Protein AF-A0A536GEY3-F1 (afdb_monomer_lite)

Radius of gyration: 15.83 Å; chains: 1; bounding box: 47×34×27 Å

pLDDT: mean 83.62, std 17.57, range [41.47, 97.88]

Structure (mmCIF, N/CA/C/O backbone):
data_AF-A0A536GEY3-F1
#
_entry.id   AF-A0A536GEY3-F1
#
loop_
_atom_site.group_PDB
_atom_site.id
_atom_site.type_symbol
_atom_site.label_atom_id
_atom_site.label_alt_id
_atom_site.label_comp_id
_atom_site.label_asym_id
_atom_site.label_entity_id
_atom_site.label_seq_id
_atom_site.pdbx_PDB_ins_code
_atom_site.Cartn_x
_atom_site.Cartn_y
_atom_site.Cartn_z
_atom_site.occupancy
_atom_site.B_iso_or_equiv
_atom_site.auth_seq_id
_atom_site.auth_comp_id
_atom_site.auth_asym_id
_atom_site.auth_atom_id
_atom_site.pdbx_PDB_model_num
ATOM 1 N N . MET A 1 1 ? 33.940 -14.329 -1.449 1.00 41.47 1 MET A N 1
ATOM 2 C CA . MET A 1 1 ? 33.414 -13.101 -2.082 1.00 41.47 1 MET A CA 1
ATOM 3 C C . MET A 1 1 ? 32.114 -13.480 -2.756 1.00 41.47 1 MET A C 1
ATOM 5 O O . MET A 1 1 ? 32.160 -14.167 -3.762 1.00 41.47 1 MET A O 1
ATOM 9 N N . ILE A 1 2 ? 30.981 -13.136 -2.150 1.00 45.28 2 ILE A N 1
ATOM 10 C CA . ILE A 1 2 ? 29.663 -13.416 -2.732 1.00 45.28 2 ILE A CA 1
ATOM 11 C C . ILE A 1 2 ? 29.408 -12.342 -3.785 1.00 45.28 2 ILE A C 1
ATOM 13 O O . ILE A 1 2 ? 29.568 -11.145 -3.518 1.00 45.28 2 ILE A O 1
ATOM 17 N N . THR A 1 3 ? 29.090 -12.762 -5.003 1.00 50.97 3 THR A N 1
ATOM 18 C CA . THR A 1 3 ? 28.853 -11.835 -6.108 1.00 50.97 3 THR A CA 1
ATOM 19 C C . THR A 1 3 ? 27.518 -11.117 -5.895 1.00 50.97 3 THR A C 1
ATOM 21 O O . THR A 1 3 ? 26.579 -11.665 -5.324 1.00 50.97 3 THR A O 1
ATOM 24 N N . ARG A 1 4 ? 27.393 -9.862 -6.350 1.00 54.62 4 ARG A N 1
ATOM 25 C CA . ARG A 1 4 ? 26.182 -9.025 -6.174 1.00 54.62 4 ARG A CA 1
ATOM 26 C C . ARG A 1 4 ? 24.890 -9.681 -6.707 1.00 54.62 4 ARG A C 1
ATOM 28 O O . ARG A 1 4 ? 23.808 -9.245 -6.337 1.00 54.62 4 ARG A O 1
ATOM 35 N N . LYS A 1 5 ? 25.018 -10.720 -7.538 1.00 49.62 5 LYS A N 1
ATOM 36 C CA . LYS A 1 5 ? 23.933 -11.499 -8.144 1.00 49.62 5 LYS A CA 1
ATOM 37 C C . LYS A 1 5 ? 23.335 -12.561 -7.205 1.00 49.62 5 LYS A C 1
ATOM 39 O O . LYS A 1 5 ? 22.161 -12.859 -7.336 1.00 49.62 5 LYS A O 1
ATOM 44 N N . GLU A 1 6 ? 24.090 -13.063 -6.227 1.00 44.88 6 GLU A N 1
ATOM 45 C CA . GLU A 1 6 ? 23.631 -14.083 -5.257 1.00 44.88 6 GLU A CA 1
ATOM 46 C C . GLU A 1 6 ? 22.876 -13.478 -4.059 1.00 44.88 6 GLU A C 1
ATOM 48 O O . GLU A 1 6 ? 22.300 -14.192 -3.247 1.00 44.88 6 GLU A O 1
ATOM 53 N N . ARG A 1 7 ? 22.849 -12.144 -3.945 1.00 51.44 7 ARG A N 1
ATOM 54 C CA . ARG A 1 7 ? 22.131 -11.422 -2.879 1.00 51.44 7 ARG A CA 1
ATOM 55 C C . ARG A 1 7 ? 20.640 -11.209 -3.180 1.00 51.44 7 ARG A C 1
ATOM 57 O O . ARG A 1 7 ? 19.969 -10.530 -2.416 1.00 51.44 7 ARG A O 1
ATOM 64 N N . ILE A 1 8 ? 20.153 -11.717 -4.312 1.00 50.50 8 ILE A N 1
ATOM 65 C CA . ILE A 1 8 ? 18.759 -11.558 -4.753 1.00 50.50 8 ILE A CA 1
ATOM 66 C C . ILE A 1 8 ? 17.843 -12.604 -4.082 1.00 50.50 8 ILE A C 1
ATOM 68 O O . ILE A 1 8 ? 16.651 -12.359 -3.950 1.00 50.50 8 ILE A O 1
ATOM 72 N N . ASP A 1 9 ? 18.397 -13.701 -3.552 1.00 50.34 9 ASP A N 1
ATOM 73 C CA . ASP A 1 9 ? 17.608 -14.857 -3.089 1.00 50.34 9 ASP A CA 1
ATOM 74 C C . ASP A 1 9 ? 17.435 -14.972 -1.563 1.00 50.34 9 ASP A C 1
ATOM 76 O O . ASP A 1 9 ? 16.962 -15.991 -1.063 1.00 50.34 9 ASP A O 1
ATOM 80 N N . LEU A 1 10 ? 17.796 -13.948 -0.788 1.00 54.31 10 LEU A N 1
ATOM 81 C CA . LEU A 1 10 ? 17.641 -13.973 0.670 1.00 54.31 10 LEU A CA 1
ATOM 82 C C . LEU A 1 10 ? 16.966 -12.688 1.141 1.00 54.31 10 LEU A C 1
ATOM 84 O O . LEU A 1 10 ? 17.614 -11.816 1.713 1.00 54.31 10 LEU A O 1
ATOM 88 N N . ILE A 1 11 ? 15.658 -12.584 0.890 1.00 57.47 11 ILE A N 1
ATOM 89 C CA . ILE A 1 11 ? 14.812 -11.629 1.612 1.00 57.47 11 ILE A CA 1
ATOM 90 C C . ILE A 1 11 ? 14.877 -12.031 3.086 1.00 57.47 11 ILE A C 1
ATOM 92 O O . ILE A 1 11 ? 14.436 -13.114 3.476 1.00 57.47 11 ILE A O 1
ATOM 96 N N . THR A 1 12 ? 15.478 -11.177 3.898 1.00 54.75 12 THR A N 1
ATOM 97 C CA . THR A 1 12 ? 15.535 -11.353 5.349 1.00 54.75 12 THR A CA 1
ATOM 98 C C . THR A 1 12 ? 14.169 -11.071 5.974 1.00 54.75 12 THR A C 1
ATOM 100 O O . THR A 1 12 ? 13.369 -10.313 5.428 1.00 54.75 12 THR A O 1
ATOM 103 N N . ALA A 1 13 ? 13.864 -11.677 7.125 1.00 52.97 13 ALA A N 1
ATOM 104 C CA . ALA A 1 13 ? 12.574 -11.484 7.794 1.00 52.97 13 ALA A CA 1
ATOM 105 C C . ALA A 1 13 ? 12.307 -10.004 8.151 1.00 52.97 13 ALA A C 1
ATOM 107 O O . ALA A 1 13 ? 11.169 -9.547 8.040 1.00 52.97 13 ALA A O 1
ATOM 108 N N . GLU A 1 14 ? 13.347 -9.230 8.488 1.00 51.38 14 GLU A N 1
ATOM 109 C CA . GLU A 1 14 ? 13.266 -7.774 8.666 1.00 51.38 14 GLU A CA 1
ATOM 110 C C . GLU A 1 14 ? 12.929 -6.987 7.381 1.00 51.38 14 GLU A C 1
ATOM 112 O O . GLU A 1 14 ? 12.382 -5.891 7.470 1.00 51.38 14 GLU A O 1
ATOM 117 N N . GLU A 1 15 ? 13.193 -7.512 6.180 1.00 62.09 15 GLU A N 1
ATOM 118 C CA . GLU A 1 15 ? 12.763 -6.883 4.916 1.00 62.09 15 GLU A CA 1
ATOM 119 C C . GLU A 1 15 ? 11.300 -7.183 4.576 1.00 62.09 15 GLU A C 1
ATOM 121 O O . GLU A 1 15 ? 10.685 -6.461 3.781 1.00 62.09 15 GLU A O 1
ATOM 126 N N . VAL A 1 16 ? 10.732 -8.226 5.189 1.00 80.56 16 VAL A N 1
ATOM 127 C CA . VAL A 1 16 ? 9.339 -8.614 4.977 1.00 80.56 16 VAL A CA 1
ATOM 128 C C . VAL A 1 16 ? 8.412 -7.605 5.629 1.00 80.56 16 VAL A C 1
ATOM 130 O O . VAL A 1 16 ? 7.449 -7.231 4.980 1.00 80.56 16 VAL A O 1
ATOM 133 N N . ARG A 1 17 ? 8.680 -7.126 6.852 1.00 91.69 17 ARG A N 1
ATOM 134 C CA . ARG A 1 17 ? 7.799 -6.179 7.556 1.00 91.69 17 ARG A CA 1
ATOM 135 C C . ARG A 1 17 ? 8.464 -4.827 7.771 1.00 91.69 17 ARG A C 1
ATOM 137 O O . ARG A 1 17 ? 9.459 -4.724 8.476 1.00 91.69 17 ARG A O 1
ATOM 144 N N . VAL A 1 18 ? 7.854 -3.774 7.236 1.00 92.81 18 VAL A N 1
ATOM 145 C CA . VAL A 1 18 ? 8.343 -2.400 7.378 1.00 92.81 18 VAL A CA 1
ATOM 146 C C . VAL A 1 18 ? 7.315 -1.568 8.133 1.00 92.81 18 VAL A C 1
ATOM 148 O O . VAL A 1 18 ? 6.216 -1.328 7.631 1.00 92.81 18 VAL A O 1
ATOM 151 N N . GLU A 1 19 ? 7.693 -1.110 9.327 1.00 94.81 19 GLU A N 1
ATOM 152 C CA . GLU A 1 19 ? 6.882 -0.206 10.149 1.00 94.81 19 GLU A CA 1
ATOM 153 C C . GLU A 1 19 ? 6.790 1.190 9.523 1.00 94.81 19 GLU A C 1
ATOM 155 O O . GLU A 1 19 ? 7.730 1.692 8.891 1.00 94.81 19 GLU A O 1
ATOM 160 N N . LYS A 1 20 ? 5.627 1.819 9.687 1.00 94.62 20 LYS A N 1
ATOM 161 C CA . LYS A 1 20 ? 5.263 3.121 9.129 1.00 94.62 20 LYS A CA 1
ATOM 162 C C . LYS A 1 20 ? 4.450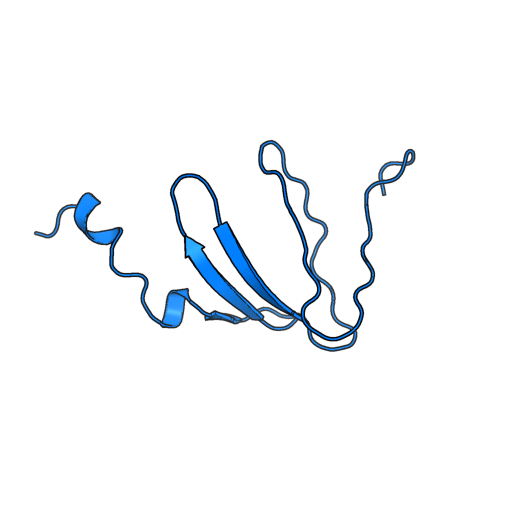 3.914 10.158 1.00 94.62 20 LYS A C 1
ATOM 164 O O . LYS A 1 20 ? 3.807 3.314 11.011 1.00 94.62 20 LYS A O 1
ATOM 169 N N . PRO A 1 21 ? 4.408 5.255 10.068 1.00 96.38 21 PRO A N 1
ATOM 170 C CA . PRO A 1 21 ? 3.579 6.056 10.974 1.00 96.38 21 PRO A CA 1
ATOM 171 C C . PRO A 1 21 ? 2.095 5.649 10.965 1.00 96.38 21 PRO A C 1
ATOM 173 O O . PRO A 1 21 ? 1.444 5.680 11.999 1.00 96.38 21 PRO A O 1
ATOM 176 N N . TRP A 1 22 ? 1.595 5.186 9.815 1.00 97.00 22 TRP A N 1
ATOM 177 C CA . TRP A 1 22 ? 0.208 4.761 9.619 1.00 97.00 22 TRP A CA 1
ATOM 178 C C . TRP A 1 22 ? -0.062 3.274 9.927 1.00 97.00 22 TRP A C 1
ATOM 180 O O . TRP A 1 22 ? -1.193 2.818 9.762 1.00 97.00 22 TRP A O 1
ATOM 190 N N . GLY A 1 23 ? 0.943 2.492 10.345 1.00 97.25 23 GLY A N 1
ATOM 191 C CA . GLY A 1 23 ? 0.836 1.041 10.538 1.00 97.25 23 GLY A CA 1
ATOM 192 C C . GLY A 1 23 ? 2.056 0.297 9.994 1.00 97.25 23 GLY A C 1
ATOM 193 O O . GLY A 1 23 ? 3.184 0.622 10.347 1.00 97.25 23 GLY A O 1
ATOM 194 N N . TYR A 1 24 ? 1.866 -0.703 9.133 1.00 96.44 24 TYR A N 1
ATOM 195 C CA . TYR A 1 24 ? 2.991 -1.436 8.536 1.00 96.44 24 TYR A CA 1
ATOM 196 C C . TYR A 1 24 ? 2.669 -2.016 7.156 1.00 96.44 24 TYR A C 1
ATOM 198 O O . TYR A 1 24 ? 1.513 -2.262 6.809 1.00 96.44 24 TYR A O 1
ATOM 206 N N . GLU A 1 25 ? 3.713 -2.286 6.372 1.00 95.56 25 GLU A N 1
ATOM 207 C CA . GLU A 1 25 ? 3.625 -3.075 5.139 1.00 95.56 25 GLU A CA 1
ATOM 208 C C . GLU A 1 25 ? 4.350 -4.413 5.291 1.00 95.56 25 GLU A C 1
ATOM 210 O O . GLU A 1 25 ? 5.440 -4.475 5.859 1.00 95.56 25 GLU A O 1
ATOM 215 N N . LEU A 1 26 ? 3.760 -5.473 4.736 1.00 94.19 26 LEU A N 1
ATOM 216 C CA . LEU A 1 26 ? 4.430 -6.741 4.478 1.00 94.19 26 LEU A CA 1
ATOM 217 C C . LEU A 1 26 ? 4.774 -6.843 2.991 1.00 94.19 26 LEU A C 1
ATOM 219 O O . LEU A 1 26 ? 3.867 -6.841 2.163 1.00 94.19 26 LEU A O 1
ATOM 223 N N . ARG A 1 27 ? 6.051 -6.952 2.627 1.00 91.69 27 ARG A N 1
ATOM 224 C CA . ARG A 1 27 ? 6.511 -7.173 1.248 1.00 91.69 27 ARG A CA 1
ATOM 225 C C . ARG A 1 27 ? 6.523 -8.667 0.960 1.00 91.69 27 ARG A C 1
ATOM 227 O O . ARG A 1 27 ? 7.498 -9.359 1.226 1.00 91.69 27 ARG A O 1
ATOM 234 N N . TRP A 1 28 ? 5.398 -9.157 0.456 1.00 85.12 28 TRP A N 1
ATOM 235 C CA . TRP A 1 28 ? 5.139 -10.584 0.279 1.00 85.12 28 TRP A CA 1
ATOM 236 C C . TRP A 1 28 ? 5.731 -11.155 -1.017 1.00 85.12 28 TRP A C 1
ATOM 238 O O . TRP A 1 28 ? 6.161 -12.305 -1.034 1.00 85.12 28 TRP A O 1
ATOM 248 N N . ALA A 1 29 ? 5.797 -10.364 -2.089 1.00 89.12 29 ALA A N 1
ATOM 249 C CA . ALA A 1 29 ? 6.390 -10.794 -3.354 1.00 89.12 29 ALA A CA 1
ATOM 250 C C . ALA A 1 29 ? 7.262 -9.681 -3.929 1.00 89.12 29 ALA A C 1
ATOM 252 O O . ALA A 1 29 ? 6.762 -8.592 -4.193 1.00 89.12 29 ALA A O 1
ATOM 253 N N . ILE A 1 30 ? 8.553 -9.947 -4.128 1.00 88.94 30 ILE A N 1
ATOM 254 C CA . ILE A 1 30 ? 9.509 -8.989 -4.692 1.00 88.94 30 ILE A CA 1
ATOM 255 C C . ILE A 1 30 ? 10.123 -9.628 -5.931 1.00 88.94 30 ILE A C 1
ATOM 257 O O . ILE A 1 30 ? 10.857 -10.606 -5.832 1.00 88.94 30 ILE A O 1
ATOM 261 N N . THR A 1 31 ? 9.796 -9.088 -7.101 1.00 88.25 31 THR A N 1
ATOM 262 C CA . THR A 1 31 ? 10.310 -9.573 -8.386 1.00 88.25 31 THR A CA 1
ATOM 263 C C . THR A 1 31 ? 10.790 -8.403 -9.238 1.00 88.25 31 THR A C 1
ATOM 265 O O . THR A 1 31 ? 10.610 -7.237 -8.887 1.00 88.25 31 THR A O 1
ATOM 268 N N . ASP A 1 32 ? 11.383 -8.713 -10.384 1.00 88.31 32 ASP A N 1
ATOM 269 C CA . ASP A 1 32 ? 11.740 -7.737 -11.412 1.00 88.31 32 ASP A CA 1
ATOM 270 C C . ASP A 1 32 ? 10.517 -7.086 -12.084 1.00 88.31 32 ASP A C 1
ATOM 272 O O . ASP A 1 32 ? 10.639 -6.000 -12.650 1.00 88.31 32 ASP A O 1
ATOM 276 N N . LYS A 1 33 ? 9.345 -7.731 -12.024 1.00 90.00 33 LYS A N 1
ATOM 277 C CA . LYS A 1 33 ? 8.133 -7.307 -12.745 1.00 90.00 33 LYS A CA 1
ATOM 278 C C . LYS A 1 33 ? 7.053 -6.697 -11.864 1.00 90.00 33 LYS A C 1
ATOM 280 O O . LYS A 1 33 ? 6.308 -5.844 -12.334 1.00 90.00 33 LYS A O 1
ATOM 285 N N . TYR A 1 34 ? 6.928 -7.139 -10.618 1.00 91.62 34 TYR A N 1
ATOM 286 C CA . TYR A 1 34 ? 5.887 -6.670 -9.705 1.00 91.62 34 TYR A CA 1
ATOM 287 C C . TYR A 1 34 ? 6.313 -6.756 -8.238 1.00 91.62 34 TYR A C 1
ATOM 289 O O . TYR A 1 34 ? 7.212 -7.517 -7.864 1.00 91.62 34 TYR A O 1
ATOM 297 N N . LEU A 1 35 ? 5.608 -5.983 -7.409 1.00 92.00 35 LEU A N 1
ATOM 298 C CA . LEU A 1 35 ? 5.742 -5.953 -5.958 1.00 92.00 35 LEU A CA 1
ATOM 299 C C . LEU A 1 35 ? 4.377 -6.222 -5.319 1.00 92.00 35 LEU A C 1
ATOM 301 O O . LEU A 1 35 ? 3.447 -5.440 -5.496 1.00 92.00 35 LEU A O 1
ATOM 305 N N . GLY A 1 36 ? 4.270 -7.313 -4.566 1.00 93.38 36 GLY A N 1
ATOM 306 C CA . GLY A 1 36 ? 3.099 -7.639 -3.759 1.00 93.38 36 GLY A CA 1
ATOM 307 C C . GLY A 1 36 ? 3.277 -7.152 -2.326 1.00 93.38 36 GLY A C 1
ATOM 308 O O . GLY A 1 36 ? 4.273 -7.492 -1.679 1.00 93.38 36 GLY A O 1
ATOM 309 N N . LYS A 1 37 ? 2.309 -6.381 -1.820 1.00 94.56 37 LYS A N 1
ATOM 310 C CA . LYS A 1 37 ? 2.288 -5.917 -0.430 1.00 94.56 37 LYS A CA 1
ATOM 311 C C . LYS A 1 37 ? 0.979 -6.264 0.267 1.00 94.56 37 LYS A C 1
ATOM 313 O O . LYS A 1 37 ? -0.082 -6.151 -0.336 1.00 94.56 37 LYS A O 1
ATOM 318 N N . VAL A 1 38 ? 1.063 -6.607 1.550 1.00 95.50 38 VAL A N 1
ATOM 319 C CA . VAL A 1 38 ? -0.085 -6.604 2.465 1.00 95.50 38 VAL A CA 1
ATOM 320 C C . VAL A 1 38 ? 0.065 -5.400 3.381 1.00 95.50 38 VAL A C 1
ATOM 322 O O . VAL A 1 38 ? 1.062 -5.287 4.090 1.00 95.50 38 VAL A O 1
ATOM 325 N N . LEU A 1 39 ? -0.895 -4.484 3.342 1.00 96.69 39 LEU A N 1
ATOM 326 C CA . LEU A 1 39 ? -0.866 -3.266 4.147 1.00 96.69 39 LEU A CA 1
ATOM 327 C C . LEU A 1 39 ? -1.768 -3.432 5.366 1.00 96.69 39 LEU A C 1
ATOM 329 O O . LEU A 1 39 ? -2.907 -3.881 5.244 1.00 96.69 39 LEU A O 1
ATOM 333 N N . HIS A 1 40 ? -1.267 -3.039 6.532 1.00 97.25 40 HIS A N 1
ATOM 334 C CA . HIS A 1 40 ? -2.078 -2.837 7.721 1.00 97.25 40 HIS A CA 1
ATOM 335 C C . HIS A 1 40 ? -2.077 -1.354 8.058 1.00 97.25 40 HIS A C 1
ATOM 337 O O . HIS A 1 40 ? -1.028 -0.785 8.362 1.00 97.25 40 HIS A O 1
ATOM 343 N N . ILE A 1 41 ? -3.256 -0.746 7.992 1.00 97.69 41 ILE A N 1
ATOM 344 C CA . ILE A 1 41 ? -3.454 0.675 8.251 1.00 97.69 41 ILE A CA 1
ATOM 345 C C . ILE A 1 41 ? -4.222 0.792 9.562 1.00 97.69 41 ILE A C 1
ATOM 347 O O . ILE A 1 41 ? -5.302 0.213 9.714 1.00 97.69 41 ILE A O 1
ATOM 351 N N . ASN A 1 42 ? -3.649 1.513 10.520 1.00 97.88 42 ASN A N 1
ATOM 352 C CA . ASN A 1 42 ? -4.300 1.772 11.795 1.00 97.88 42 ASN A CA 1
ATOM 353 C C . ASN A 1 42 ? -5.543 2.650 11.583 1.00 97.88 42 ASN A C 1
ATOM 355 O O . ASN A 1 42 ? -5.606 3.479 10.676 1.00 97.88 42 ASN A O 1
ATOM 359 N N . ARG A 1 43 ? -6.559 2.487 12.436 1.00 97.06 43 ARG A N 1
ATOM 360 C CA . ARG A 1 43 ? -7.790 3.286 12.345 1.00 97.06 43 ARG A CA 1
ATOM 361 C C . ARG A 1 43 ? -7.469 4.781 12.446 1.00 97.06 43 ARG A C 1
ATOM 363 O O . ARG A 1 43 ? -6.892 5.205 13.439 1.00 97.06 43 ARG A O 1
ATOM 370 N N . GLY A 1 44 ? -7.955 5.557 11.478 1.00 97.00 44 GLY A N 1
ATOM 371 C CA . GLY A 1 44 ? -7.787 7.014 11.440 1.00 97.00 44 GLY A CA 1
ATOM 372 C C . GLY A 1 44 ? -6.487 7.479 10.783 1.00 97.00 44 GLY A C 1
ATOM 373 O O . GLY A 1 44 ? -6.309 8.679 10.620 1.00 97.00 44 GLY A O 1
ATOM 374 N N . GLU A 1 45 ? -5.619 6.551 10.381 1.00 97.88 45 GLU A N 1
ATOM 375 C CA . GLU A 1 45 ? -4.386 6.855 9.661 1.00 97.88 45 GLU A CA 1
ATOM 376 C C . GLU A 1 45 ? -4.574 6.756 8.144 1.00 97.88 45 GLU A C 1
ATOM 378 O O . GLU A 1 45 ? -5.480 6.080 7.650 1.00 97.88 45 GLU A O 1
ATOM 383 N N . ALA A 1 46 ? -3.676 7.408 7.406 1.00 95.88 46 ALA A N 1
ATOM 384 C CA . ALA A 1 46 ? -3.666 7.412 5.950 1.00 95.88 46 ALA A CA 1
ATOM 385 C C . ALA A 1 46 ? -2.242 7.288 5.394 1.00 95.88 46 ALA A C 1
ATOM 387 O O . ALA A 1 46 ? -1.255 7.683 6.021 1.00 95.88 46 ALA A O 1
ATOM 388 N N . LEU A 1 47 ? -2.142 6.751 4.179 1.00 94.75 47 LEU A N 1
ATOM 389 C CA . LEU A 1 47 ? -0.918 6.826 3.390 1.00 94.75 47 LEU A CA 1
ATOM 390 C C . LEU A 1 47 ? -0.824 8.200 2.718 1.00 94.75 47 LEU A C 1
ATOM 392 O O . LEU A 1 47 ? -1.825 8.876 2.499 1.00 94.75 47 LEU A O 1
ATOM 396 N N . SER A 1 48 ? 0.388 8.601 2.340 1.00 92.25 48 SER A N 1
ATOM 397 C CA . SER A 1 48 ? 0.566 9.726 1.417 1.00 92.25 48 SER A CA 1
ATOM 398 C C . SER A 1 48 ? -0.013 9.384 0.043 1.00 92.25 48 SER A C 1
ATOM 400 O O . SER A 1 48 ? 0.064 8.224 -0.371 1.00 92.25 48 SER A O 1
ATOM 402 N N . LEU A 1 49 ? -0.484 10.391 -0.696 1.00 91.62 49 LEU A N 1
ATOM 403 C CA . LEU A 1 49 ? -0.887 10.229 -2.095 1.00 91.62 49 LEU A CA 1
ATOM 404 C C . LEU A 1 49 ? 0.244 9.606 -2.922 1.00 91.62 49 LEU A C 1
ATOM 406 O O . LEU A 1 49 ? 1.426 9.903 -2.718 1.00 91.62 49 LEU A O 1
ATOM 410 N N . GLN A 1 50 ? -0.125 8.704 -3.827 1.00 91.25 50 GLN A N 1
ATOM 411 C CA . GLN A 1 50 ? 0.812 7.949 -4.651 1.00 91.25 50 GLN A CA 1
ATOM 412 C C . GLN A 1 50 ? 0.561 8.265 -6.123 1.00 91.25 50 GLN A C 1
ATOM 414 O O . GLN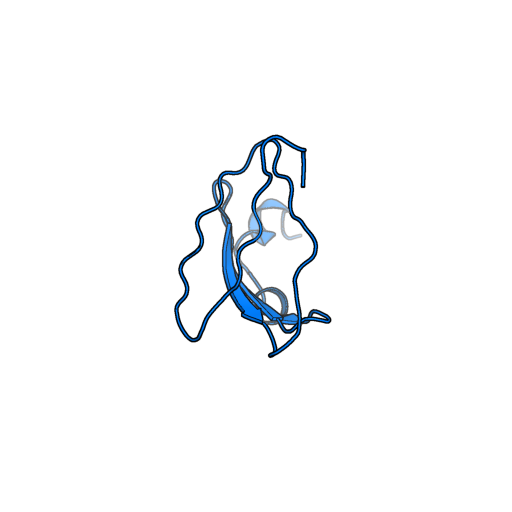 A 1 50 ? -0.528 8.022 -6.629 1.00 91.25 50 GLN A O 1
ATOM 419 N N . TYR A 1 51 ? 1.592 8.745 -6.816 1.00 91.06 51 TYR A N 1
ATOM 420 C CA . TYR A 1 51 ? 1.576 8.929 -8.265 1.00 91.06 51 TYR A CA 1
ATOM 421 C C . TYR A 1 51 ? 2.587 7.984 -8.920 1.00 91.06 51 TYR A C 1
ATOM 423 O O . TYR A 1 51 ? 3.765 7.959 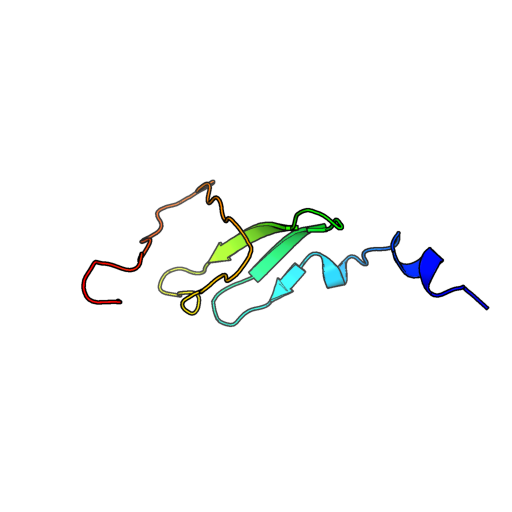-8.544 1.00 91.06 51 TYR A O 1
ATOM 431 N N . HIS A 1 52 ? 2.141 7.214 -9.914 1.00 91.00 52 HIS A N 1
ATOM 432 C CA . HIS A 1 52 ? 2.960 6.199 -10.576 1.00 91.00 52 HIS A CA 1
ATOM 433 C C . HIS A 1 52 ? 3.142 6.512 -12.061 1.00 91.00 52 HIS A C 1
ATOM 435 O O . HIS A 1 52 ? 2.219 6.385 -12.850 1.00 91.00 52 HIS A O 1
ATOM 441 N N . ASN A 1 53 ? 4.373 6.817 -12.482 1.00 92.50 53 ASN A N 1
ATOM 442 C CA . ASN A 1 53 ? 4.678 7.054 -13.904 1.00 92.50 53 ASN A CA 1
ATOM 443 C C . ASN A 1 53 ? 4.634 5.786 -14.782 1.00 92.50 53 ASN A C 1
ATOM 445 O O . ASN A 1 53 ? 4.582 5.888 -16.004 1.00 92.50 53 ASN A O 1
ATOM 449 N N . ARG A 1 54 ? 4.819 4.597 -14.191 1.00 91.69 54 ARG A N 1
ATOM 450 C CA . ARG A 1 54 ? 5.073 3.337 -14.929 1.00 91.69 54 ARG A CA 1
ATOM 451 C C . ARG A 1 54 ? 4.446 2.091 -14.304 1.00 91.69 54 ARG A C 1
ATOM 453 O O . ARG A 1 54 ? 4.686 0.993 -14.794 1.00 91.69 54 ARG A O 1
ATOM 460 N N . LYS A 1 55 ? 3.767 2.237 -13.170 1.00 92.06 55 LYS A N 1
ATOM 461 C CA . LYS A 1 55 ? 3.322 1.109 -12.354 1.00 92.06 55 LYS A CA 1
ATOM 462 C C . LYS A 1 55 ? 1.808 1.147 -12.265 1.00 92.06 55 LYS A C 1
ATOM 464 O O . LYS A 1 55 ? 1.272 2.108 -11.723 1.00 92.06 55 LYS A O 1
ATOM 469 N N . ASP A 1 56 ? 1.172 0.074 -12.709 1.00 93.50 56 ASP A N 1
ATOM 470 C CA . ASP A 1 56 ? -0.236 -0.163 -12.425 1.00 93.50 56 ASP A CA 1
ATOM 471 C C . ASP A 1 56 ? -0.376 -0.743 -11.016 1.00 93.50 56 ASP A C 1
ATOM 473 O O . ASP A 1 56 ? 0.432 -1.569 -10.575 1.00 93.50 56 ASP A O 1
ATOM 477 N N . GLU A 1 57 ? -1.391 -0.290 -10.288 1.00 94.31 57 GLU A N 1
ATOM 478 C CA . GLU A 1 57 ? -1.664 -0.731 -8.925 1.00 94.31 57 GLU A CA 1
ATOM 479 C C . GLU A 1 57 ? -3.078 -1.302 -8.829 1.00 94.31 57 GLU A C 1
ATOM 481 O O . GLU A 1 57 ? -4.029 -0.772 -9.396 1.00 94.31 57 GLU A O 1
ATOM 486 N N . SER A 1 58 ? -3.214 -2.419 -8.121 1.00 95.00 58 SER A N 1
ATOM 487 C CA . SER A 1 58 ? -4.500 -3.050 -7.834 1.00 95.00 58 SER A CA 1
ATOM 488 C C . SER A 1 58 ? -4.615 -3.264 -6.336 1.00 95.00 58 SER A C 1
ATOM 490 O O . SER A 1 58 ? -3.695 -3.798 -5.714 1.00 95.00 58 SER A O 1
ATOM 492 N N . ILE A 1 59 ? -5.745 -2.854 -5.762 1.00 95.50 59 ILE A N 1
ATOM 493 C CA . ILE A 1 59 ? -5.987 -2.912 -4.322 1.00 95.50 59 ILE A CA 1
ATOM 494 C C . ILE A 1 59 ? -7.152 -3.861 -4.050 1.00 95.50 59 ILE A C 1
ATOM 496 O O . ILE A 1 59 ? -8.234 -3.715 -4.614 1.00 95.50 59 ILE A O 1
ATOM 500 N N . LEU A 1 60 ? -6.926 -4.822 -3.154 1.00 96.69 60 LEU A N 1
ATOM 501 C CA . LEU A 1 60 ? -7.956 -5.702 -2.615 1.00 96.69 60 LEU A CA 1
ATOM 502 C C . LEU A 1 60 ? -8.054 -5.487 -1.105 1.00 96.69 60 LEU A C 1
ATOM 504 O O . LEU A 1 60 ? -7.086 -5.707 -0.376 1.00 96.69 60 LEU A O 1
ATOM 508 N N . VAL A 1 61 ? -9.236 -5.096 -0.629 1.00 97.12 61 VAL A N 1
ATOM 509 C CA . VAL A 1 61 ? -9.505 -4.967 0.807 1.00 97.12 61 VAL A CA 1
ATOM 510 C C . VAL A 1 61 ? -9.787 -6.353 1.381 1.00 97.12 61 VAL A C 1
ATOM 512 O O . VAL A 1 61 ? -10.828 -6.945 1.107 1.00 97.12 61 VAL A O 1
ATOM 515 N N . LEU A 1 62 ? -8.850 -6.876 2.175 1.00 97.00 62 LEU A N 1
ATOM 516 C CA . LEU A 1 62 ? -9.002 -8.179 2.833 1.00 97.00 62 LEU A CA 1
ATOM 517 C C . LEU A 1 62 ? -9.922 -8.104 4.057 1.00 97.00 62 LEU A C 1
ATOM 519 O O . LEU A 1 62 ? -10.724 -9.007 4.282 1.00 97.00 62 LEU A O 1
ATOM 523 N N . THR A 1 63 ? -9.799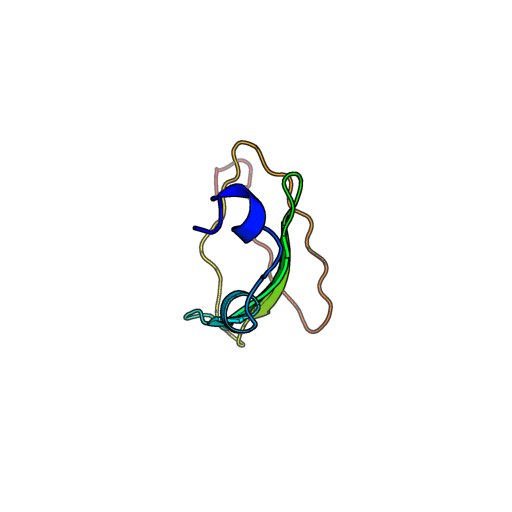 -7.043 4.859 1.00 97.62 63 THR A N 1
ATOM 524 C CA . THR A 1 63 ? -10.598 -6.822 6.072 1.00 97.62 63 THR A CA 1
ATOM 525 C C . THR A 1 63 ? -10.819 -5.327 6.319 1.00 97.62 63 THR A C 1
ATOM 527 O O . THR A 1 63 ? -9.952 -4.502 6.039 1.00 97.62 63 THR A O 1
ATOM 530 N N . GLY A 1 64 ? -11.983 -4.977 6.877 1.00 96.62 64 GLY A N 1
ATOM 531 C CA . GLY A 1 64 ? -12.342 -3.596 7.214 1.00 96.62 64 GLY A CA 1
ATOM 532 C C . GLY A 1 64 ? -12.923 -2.793 6.046 1.00 96.62 64 GLY A C 1
ATOM 533 O O . GLY A 1 64 ? -13.457 -3.353 5.092 1.00 96.62 64 GLY A O 1
ATOM 534 N N . THR A 1 65 ? -12.839 -1.468 6.154 1.00 96.19 65 THR A N 1
ATOM 535 C CA . THR A 1 65 ? -13.307 -0.511 5.143 1.00 96.19 65 THR A CA 1
ATOM 536 C C . THR A 1 65 ? -12.202 0.506 4.900 1.00 96.19 65 THR A C 1
ATOM 538 O O . THR A 1 65 ? -11.587 0.980 5.855 1.00 96.19 65 THR A O 1
ATOM 541 N N . MET A 1 66 ? -11.971 0.845 3.636 1.00 94.75 66 MET A N 1
ATOM 542 C CA . MET A 1 66 ? -10.976 1.824 3.209 1.00 94.75 66 MET A CA 1
ATOM 543 C C . MET A 1 66 ? -11.671 2.928 2.415 1.00 94.75 66 MET A C 1
ATOM 545 O O . MET A 1 66 ? -12.545 2.636 1.599 1.00 94.75 66 MET A O 1
ATOM 549 N N . VAL A 1 67 ? -11.272 4.176 2.651 1.00 94.94 67 VAL A N 1
ATOM 550 C CA . VAL A 1 67 ? -11.584 5.295 1.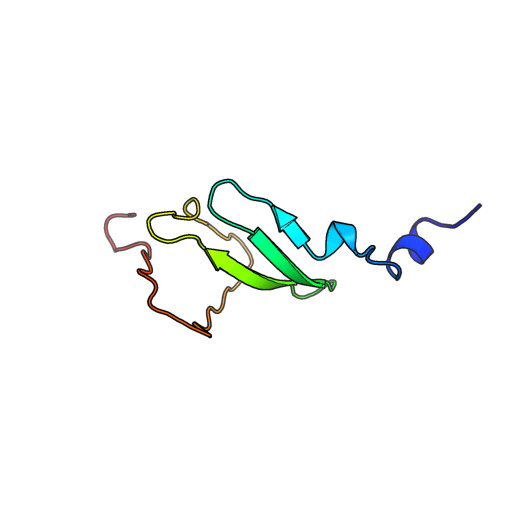757 1.00 94.94 67 VAL A CA 1
ATOM 551 C C . VAL A 1 67 ? -10.456 5.374 0.736 1.00 94.94 67 VAL A C 1
ATOM 553 O O . VAL A 1 67 ? -9.287 5.376 1.122 1.00 94.94 67 VAL A O 1
ATOM 556 N N . LEU A 1 68 ? -10.807 5.351 -0.548 1.00 93.44 68 LEU A N 1
ATOM 557 C CA . LEU A 1 68 ? -9.861 5.468 -1.649 1.00 93.44 68 LEU A CA 1
ATOM 558 C C . LEU A 1 68 ? -10.079 6.812 -2.331 1.00 93.44 68 LEU A C 1
ATOM 560 O O . LEU A 1 68 ? -11.104 6.993 -2.987 1.00 93.44 68 LEU A O 1
ATOM 564 N N . ASP A 1 69 ? -9.102 7.697 -2.188 1.00 92.00 69 ASP A N 1
ATOM 565 C CA . ASP A 1 69 ? -9.055 8.948 -2.931 1.00 92.00 69 ASP A CA 1
ATOM 566 C C . ASP A 1 69 ? -8.298 8.698 -4.242 1.00 92.00 69 ASP A C 1
ATOM 568 O O . ASP A 1 69 ? -7.1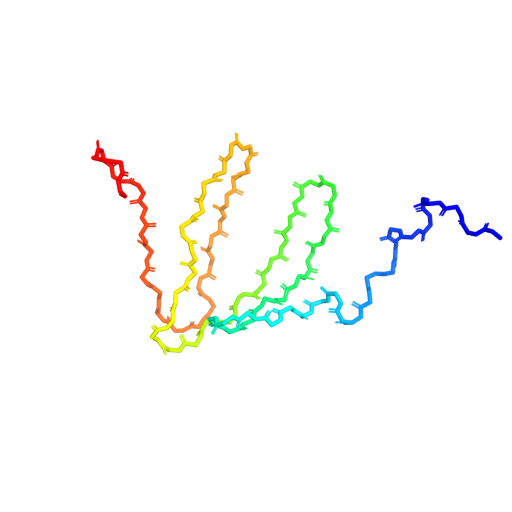93 8.145 -4.244 1.00 92.00 69 ASP A O 1
ATOM 572 N N . LEU A 1 70 ? -8.936 9.042 -5.359 1.00 89.94 70 LEU A N 1
ATOM 573 C CA . LEU A 1 70 ? -8.374 8.975 -6.704 1.00 89.94 70 LEU A CA 1
ATOM 574 C C . LEU A 1 70 ? -8.446 10.366 -7.311 1.00 89.94 70 LEU A C 1
ATOM 576 O O . LEU A 1 70 ? -9.425 11.064 -7.058 1.00 89.94 70 LEU A O 1
ATOM 580 N N . GLU A 1 71 ? -7.455 10.682 -8.145 1.00 85.81 71 GLU A N 1
ATOM 581 C CA . GLU A 1 71 ? -7.427 11.938 -8.887 1.00 85.81 71 GLU A CA 1
ATOM 582 C C . GLU A 1 71 ? -8.731 12.125 -9.674 1.00 85.81 71 GLU A C 1
ATOM 584 O O . GLU A 1 71 ? -9.129 11.249 -10.453 1.00 85.81 71 GLU A O 1
ATOM 589 N N . ASP A 1 72 ? -9.395 13.255 -9.454 1.00 81.12 72 ASP A N 1
ATOM 590 C CA . ASP A 1 72 ? -10.526 13.708 -10.255 1.00 81.12 72 ASP A CA 1
ATOM 591 C C . ASP A 1 72 ? -10.098 14.652 -11.398 1.00 81.12 72 ASP A C 1
ATOM 593 O O . ASP A 1 72 ? -8.927 14.994 -11.568 1.00 81.12 72 ASP A O 1
ATOM 597 N N . ASP A 1 73 ? -11.063 15.107 -12.205 1.00 73.56 73 ASP A N 1
ATOM 598 C CA . ASP A 1 73 ? -10.807 16.040 -13.314 1.00 73.56 73 ASP A CA 1
ATOM 599 C C . ASP A 1 73 ? -10.210 17.395 -12.854 1.00 73.56 73 ASP A C 1
ATOM 601 O O . ASP A 1 73 ? -9.746 18.179 -13.687 1.00 73.56 73 ASP A O 1
ATOM 605 N N . ALA A 1 74 ? -10.227 17.701 -11.549 1.00 74.62 74 ALA A N 1
ATOM 606 C CA . ALA A 1 74 ? -9.627 18.891 -10.949 1.00 74.62 74 ALA A CA 1
ATOM 607 C C . ALA A 1 74 ? -8.201 18.651 -10.409 1.00 74.62 74 ALA A C 1
ATOM 609 O O . ALA A 1 74 ? -7.566 19.605 -9.945 1.00 74.62 74 ALA A O 1
ATOM 610 N N . GLY A 1 75 ? -7.672 17.429 -10.523 1.00 60.84 75 GLY A N 1
ATOM 611 C CA . GLY A 1 75 ? -6.301 17.085 -10.150 1.00 60.84 75 GLY A CA 1
ATOM 612 C C . GLY A 1 75 ? -6.094 16.844 -8.653 1.00 60.84 75 GLY A C 1
ATOM 613 O O . GLY A 1 75 ? -4.985 17.075 -8.157 1.00 60.84 75 GLY A O 1
ATOM 614 N N . VAL A 1 76 ? -7.145 16.445 -7.924 1.00 57.06 76 VAL A N 1
ATOM 615 C CA . VAL A 1 76 ? -7.066 16.023 -6.510 1.00 57.06 76 VAL A CA 1
ATOM 616 C C . VAL A 1 76 ? -7.428 14.560 -6.382 1.00 57.06 76 VAL A C 1
ATOM 618 O O . VAL A 1 76 ? -8.520 14.204 -6.868 1.00 57.06 76 VAL A O 1
#

Secondary structure (DSSP, 8-state):
---TTGGGS---HHHHEEEETTEEEEEEEE-SS-EEEEEEE-TT--PPP---SS--------SS--------TT--

Sequence (76 aa):
MITRKERIDLITAEEVRVEKPWGYELRWAITDKYLGKVLHINRGEALSLQYHNRKDESILVLTGTMVLDLEDDAGV

Foldseek 3Di:
DDDPVVVPPDPDPVNQWDADPQGIKGFPDDDPPDTDIDDDGPPPDDDPDDDDPPDDDDDDDPDDDDDDDDQDPVGD